Protein AF-A0A2V9TZS4-F1 (afdb_monomer_lite)

Secondary structure (DSSP, 8-state):
------S--HHHHHHHHHHHHHTTSSEEPPPEEEEETTEEEEEE--EE--HHHHHHHHHHHHHHHTTSB-

Foldseek 3Di:
DDDDDDPDDPVRVVVVVVVVLVVQALDKADWAFAADPVGTDDIHIDGHRDNVCGVVRNVVVNVVRPPGDD

Structure (mmCIF,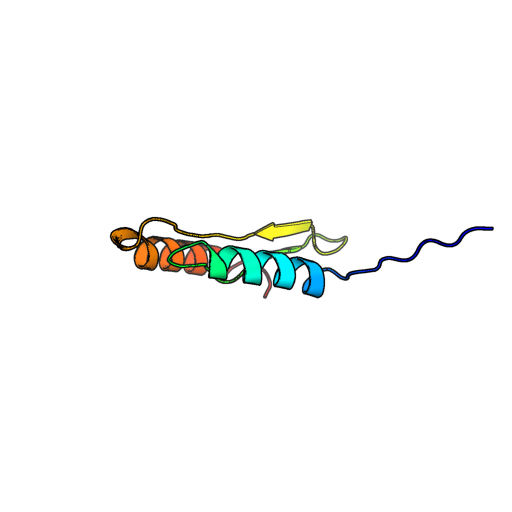 N/CA/C/O backbone):
data_AF-A0A2V9TZS4-F1
#
_entry.id   AF-A0A2V9TZS4-F1
#
loop_
_atom_site.group_PDB
_atom_site.id
_atom_site.type_symbol
_atom_site.label_atom_id
_atom_site.label_alt_id
_atom_site.label_comp_id
_atom_site.label_asym_id
_atom_site.label_entity_id
_atom_site.label_seq_id
_atom_site.pdbx_PDB_ins_code
_atom_site.Cartn_x
_atom_site.Cartn_y
_atom_site.Cartn_z
_atom_site.occupancy
_atom_site.B_iso_or_equiv
_atom_site.auth_seq_id
_atom_site.auth_comp_id
_atom_site.auth_asym_id
_atom_site.auth_atom_id
_atom_site.pdbx_PDB_model_num
ATOM 1 N N . MET A 1 1 ? 15.112 -21.835 -30.390 1.00 64.62 1 MET A N 1
ATOM 2 C CA . MET A 1 1 ? 15.446 -20.763 -29.427 1.00 64.62 1 MET A CA 1
ATOM 3 C C . MET A 1 1 ? 14.223 -20.513 -28.572 1.00 64.62 1 MET A C 1
ATOM 5 O O . MET A 1 1 ? 13.200 -20.113 -29.114 1.00 64.62 1 MET A O 1
ATOM 9 N N . GLU A 1 2 ? 14.303 -20.798 -27.279 1.00 77.44 2 GLU A N 1
ATOM 10 C CA . GLU A 1 2 ? 13.232 -20.489 -26.332 1.00 77.44 2 GLU A CA 1
ATOM 11 C C . GLU A 1 2 ? 13.271 -18.988 -25.997 1.00 77.44 2 GLU A C 1
ATOM 13 O O . GLU A 1 2 ? 14.342 -18.444 -25.724 1.00 77.44 2 GLU A O 1
ATOM 18 N N . ARG A 1 3 ? 12.127 -18.296 -26.088 1.00 79.62 3 ARG A N 1
ATOM 19 C CA . ARG A 1 3 ? 11.990 -16.883 -25.697 1.00 79.62 3 ARG A CA 1
ATOM 20 C C . ARG A 1 3 ? 11.231 -16.807 -24.385 1.00 79.62 3 ARG A C 1
ATOM 22 O O . ARG A 1 3 ? 10.098 -17.270 -24.303 1.00 79.62 3 ARG A O 1
ATOM 29 N N . THR A 1 4 ? 11.830 -16.164 -23.394 1.00 82.94 4 THR A N 1
ATOM 30 C CA . THR A 1 4 ? 11.164 -15.825 -22.139 1.00 82.94 4 THR A CA 1
ATOM 31 C C . THR A 1 4 ? 10.632 -14.395 -22.204 1.00 82.94 4 THR A C 1
ATOM 33 O O . THR A 1 4 ? 11.260 -13.504 -22.777 1.00 82.94 4 THR A O 1
ATOM 36 N N . TYR A 1 5 ? 9.447 -14.170 -21.638 1.00 83.19 5 TYR A N 1
ATOM 37 C CA . TYR A 1 5 ? 8.833 -12.848 -21.524 1.00 83.19 5 TYR A CA 1
ATOM 38 C C . TYR A 1 5 ? 8.394 -12.599 -20.084 1.00 83.19 5 TYR A C 1
ATOM 40 O O . TYR A 1 5 ? 8.026 -13.520 -19.350 1.00 83.19 5 TYR A O 1
ATOM 48 N N . LYS A 1 6 ? 8.438 -11.332 -19.665 1.00 82.38 6 LYS A N 1
ATOM 49 C CA . LYS A 1 6 ? 7.969 -10.937 -18.339 1.00 82.38 6 LYS A CA 1
ATOM 50 C C . LYS A 1 6 ? 6.443 -11.039 -18.315 1.00 82.38 6 LYS A C 1
ATOM 52 O O . LYS A 1 6 ? 5.760 -10.331 -19.040 1.00 82.38 6 LYS A O 1
ATOM 57 N N . THR A 1 7 ? 5.926 -11.942 -17.491 1.00 87.50 7 THR A N 1
ATOM 58 C CA . THR A 1 7 ? 4.485 -12.243 -17.380 1.00 87.50 7 THR A CA 1
ATOM 59 C C . THR A 1 7 ? 3.701 -11.198 -16.571 1.00 87.50 7 THR A C 1
ATOM 61 O O . THR A 1 7 ? 2.504 -11.016 -16.782 1.00 87.50 7 THR A O 1
ATOM 64 N N . ALA A 1 8 ? 4.372 -10.462 -15.683 1.00 87.69 8 ALA A N 1
ATOM 65 C CA . ALA A 1 8 ? 3.751 -9.429 -14.862 1.00 87.69 8 ALA A CA 1
ATOM 66 C C . ALA A 1 8 ? 4.612 -8.164 -14.822 1.00 87.69 8 ALA A C 1
ATOM 68 O O . ALA A 1 8 ? 5.826 -8.229 -14.608 1.00 87.69 8 ALA A O 1
ATOM 69 N N . ASP A 1 9 ? 3.983 -7.011 -15.008 1.00 89.69 9 ASP A N 1
ATOM 70 C CA . ASP A 1 9 ? 4.595 -5.710 -14.757 1.00 89.69 9 ASP A CA 1
ATOM 71 C C . ASP A 1 9 ? 4.592 -5.370 -13.253 1.00 89.69 9 ASP A C 1
ATOM 73 O O . ASP A 1 9 ? 4.178 -6.153 -12.395 1.00 89.69 9 ASP A O 1
ATOM 77 N N . GLN A 1 10 ? 5.155 -4.210 -12.921 1.00 89.31 10 GLN A N 1
ATOM 78 C CA . GLN A 1 10 ? 5.297 -3.757 -11.537 1.00 89.31 10 GLN A CA 1
ATOM 79 C C . GLN A 1 10 ? 3.944 -3.469 -10.879 1.00 89.31 10 GLN A C 1
ATOM 81 O O . GLN A 1 10 ? 3.792 -3.710 -9.680 1.00 89.31 10 GLN A O 1
ATOM 86 N N . GLU A 1 11 ? 2.967 -3.007 -11.655 1.00 90.44 11 GLU A N 1
ATOM 87 C CA . GLU A 1 11 ? 1.611 -2.733 -11.191 1.00 90.44 11 GLU A CA 1
ATOM 88 C C . GLU A 1 11 ? 0.927 -4.035 -10.776 1.00 90.44 11 GLU A C 1
ATOM 90 O O . GLU A 1 11 ? 0.543 -4.193 -9.618 1.00 90.44 11 GLU A O 1
ATOM 95 N N . ARG A 1 12 ? 0.928 -5.039 -11.656 1.00 94.38 12 ARG A N 1
ATOM 96 C CA . ARG A 1 12 ? 0.308 -6.344 -11.408 1.00 94.38 12 ARG A CA 1
ATOM 97 C C . ARG A 1 12 ? 0.941 -7.084 -10.229 1.00 94.38 12 ARG A C 1
ATOM 99 O O . ARG A 1 12 ? 0.246 -7.752 -9.462 1.00 94.38 12 ARG A O 1
ATOM 106 N N . ILE A 1 13 ? 2.257 -6.949 -10.048 1.00 93.50 13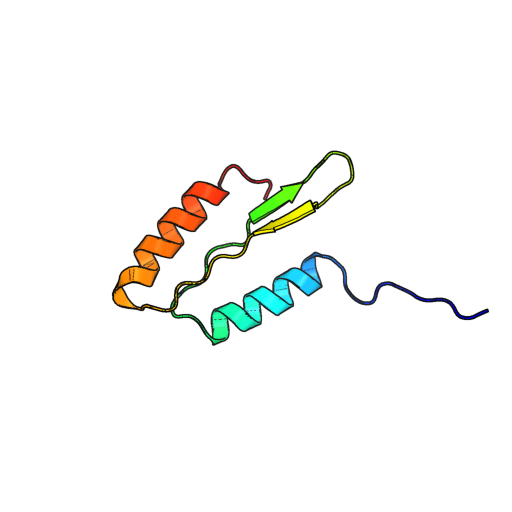 ILE A N 1
ATOM 107 C CA . ILE A 1 13 ? 2.963 -7.475 -8.868 1.00 93.50 13 ILE A CA 1
ATOM 108 C C . ILE A 1 13 ? 2.517 -6.728 -7.602 1.00 93.50 13 ILE A C 1
ATOM 110 O O . ILE A 1 13 ? 2.197 -7.362 -6.594 1.00 93.50 13 ILE A O 1
ATOM 114 N N . THR A 1 14 ? 2.461 -5.396 -7.648 1.00 95.12 14 THR A N 1
ATOM 115 C CA . THR A 1 14 ? 2.054 -4.555 -6.512 1.00 95.12 14 THR A CA 1
ATOM 116 C C . THR A 1 14 ? 0.626 -4.867 -6.078 1.00 95.12 14 THR A C 1
ATOM 118 O O . THR A 1 14 ? 0.374 -5.112 -4.897 1.00 95.12 14 THR A O 1
ATOM 121 N N . GLU A 1 15 ? -0.304 -4.938 -7.026 1.00 95.69 15 GLU A N 1
ATOM 122 C CA . GLU A 1 15 ? -1.704 -5.278 -6.783 1.00 95.69 15 GLU A CA 1
ATOM 123 C C . GLU A 1 15 ? -1.866 -6.653 -6.138 1.00 95.69 15 GLU A C 1
ATOM 125 O O . GLU A 1 15 ? -2.639 -6.799 -5.185 1.00 95.69 15 GLU A O 1
ATOM 130 N N . PHE A 1 16 ? -1.117 -7.655 -6.609 1.00 96.50 16 PHE A N 1
ATOM 131 C CA . PHE A 1 16 ? -1.152 -9.002 -6.045 1.00 96.50 16 PHE A CA 1
ATOM 132 C C . PHE A 1 16 ? -0.831 -8.995 -4.544 1.00 96.50 16 PHE A C 1
ATOM 134 O O . PHE A 1 16 ? -1.590 -9.546 -3.736 1.00 96.50 16 PHE A O 1
ATOM 141 N N . PHE A 1 17 ? 0.260 -8.335 -4.149 1.00 97.12 17 PHE A N 1
ATOM 142 C CA . PHE A 1 17 ? 0.644 -8.242 -2.741 1.00 97.12 17 PHE A CA 1
ATOM 143 C C . PHE A 1 17 ? -0.334 -7.387 -1.939 1.00 97.12 17 PHE A C 1
ATOM 145 O O . PHE A 1 17 ? -0.781 -7.815 -0.874 1.00 97.12 17 PHE A O 1
ATOM 152 N N . MET A 1 18 ? -0.743 -6.234 -2.467 1.00 97.88 18 MET A N 1
ATOM 153 C CA . MET A 1 18 ? -1.701 -5.346 -1.809 1.00 97.88 18 MET A CA 1
ATOM 154 C C . MET A 1 18 ? -3.033 -6.045 -1.528 1.00 97.88 18 MET A C 1
ATOM 156 O O . MET A 1 18 ? -3.565 -5.929 -0.422 1.00 97.88 18 MET A O 1
ATOM 160 N N . LYS A 1 19 ? -3.556 -6.823 -2.482 1.00 98.25 19 LYS A N 1
ATOM 161 C CA . LYS A 1 19 ? -4.774 -7.624 -2.298 1.00 98.25 19 LYS A CA 1
ATOM 162 C C . LYS A 1 19 ? -4.602 -8.647 -1.176 1.00 98.25 19 LYS A C 1
ATOM 164 O O . LYS A 1 19 ? -5.488 -8.802 -0.339 1.00 98.25 19 LYS A O 1
ATOM 169 N N . ARG A 1 20 ? -3.455 -9.326 -1.130 1.00 98.25 20 ARG A N 1
ATOM 170 C CA . ARG A 1 20 ? -3.171 -10.348 -0.116 1.00 98.25 20 ARG A CA 1
ATOM 171 C C . ARG A 1 20 ? -2.988 -9.754 1.280 1.00 98.25 20 ARG A C 1
ATOM 173 O O . ARG A 1 20 ? -3.476 -10.342 2.239 1.00 98.25 20 ARG A O 1
ATOM 180 N N . LEU A 1 21 ? -2.330 -8.601 1.395 1.00 98.31 21 LEU A N 1
ATOM 181 C CA . LEU A 1 21 ? -2.178 -7.882 2.661 1.00 98.31 21 LEU A CA 1
ATOM 182 C C . LEU A 1 21 ? -3.538 -7.397 3.176 1.00 98.31 21 LEU A C 1
ATOM 184 O O . LEU A 1 21 ? -3.879 -7.654 4.328 1.00 98.31 21 LEU A O 1
ATOM 188 N N . LYS A 1 22 ? -4.356 -6.781 2.313 1.00 97.94 22 LYS A N 1
ATOM 189 C CA . LYS A 1 22 ? -5.701 -6.302 2.680 1.00 97.94 22 LYS A CA 1
ATOM 190 C C . LYS A 1 22 ? -6.630 -7.423 3.150 1.00 97.94 22 LYS A C 1
ATOM 192 O O . LYS A 1 22 ? -7.517 -7.169 3.949 1.00 97.94 22 LYS A O 1
ATOM 197 N N . GLY A 1 23 ? -6.421 -8.653 2.679 1.00 97.94 23 GLY A N 1
ATOM 198 C CA . GLY A 1 23 ? -7.185 -9.818 3.130 1.00 97.94 23 GLY A CA 1
ATOM 199 C C . GLY A 1 23 ? -6.715 -10.438 4.451 1.00 97.94 23 GLY A C 1
ATOM 200 O O . GLY A 1 23 ? -7.384 -11.338 4.945 1.00 97.94 23 GLY A O 1
ATOM 201 N N . LYS A 1 24 ? -5.563 -10.029 5.002 1.00 98.00 24 LYS A N 1
ATOM 202 C CA . LYS A 1 24 ? -4.954 -10.662 6.189 1.00 98.00 24 LYS A CA 1
ATOM 203 C C . LYS A 1 24 ? -4.725 -9.727 7.372 1.00 98.00 24 LYS A C 1
ATOM 205 O O . LYS A 1 24 ? -4.571 -10.211 8.487 1.00 98.00 24 LYS A O 1
ATOM 210 N N . PHE A 1 25 ? -4.636 -8.424 7.135 1.00 98.31 25 PHE A N 1
ATOM 211 C CA . PHE A 1 25 ? -4.287 -7.434 8.150 1.00 98.31 25 PHE A CA 1
ATOM 212 C C . PHE A 1 25 ? -5.460 -6.494 8.414 1.00 98.31 25 PHE A C 1
ATOM 214 O O . PHE A 1 25 ? -6.229 -6.195 7.503 1.00 98.31 25 PHE A O 1
ATOM 221 N N . ALA A 1 26 ? -5.559 -5.997 9.648 1.00 98.12 26 ALA A N 1
ATOM 222 C CA . ALA A 1 26 ? -6.633 -5.103 10.076 1.00 98.12 26 ALA A CA 1
ATOM 223 C C . ALA A 1 26 ? -6.661 -3.794 9.271 1.00 98.12 26 ALA A C 1
ATOM 225 O O . ALA A 1 26 ? -7.730 -3.276 8.958 1.00 98.12 26 ALA A O 1
ATOM 226 N N . ALA A 1 27 ? -5.489 -3.267 8.902 1.00 98.12 27 ALA A N 1
ATOM 227 C CA . ALA A 1 27 ? -5.385 -2.158 7.961 1.00 98.12 27 ALA A CA 1
ATOM 228 C C . ALA A 1 27 ? -4.077 -2.215 7.165 1.00 98.12 27 ALA A C 1
ATOM 230 O O . ALA A 1 27 ? -3.060 -2.731 7.633 1.00 98.12 27 ALA A O 1
ATOM 231 N N . VAL A 1 28 ? -4.094 -1.651 5.958 1.00 98.06 28 VAL A N 1
ATOM 232 C CA . VAL A 1 28 ? -2.943 -1.602 5.046 1.00 98.06 28 VAL A CA 1
ATOM 233 C C . VAL A 1 28 ? -2.834 -0.194 4.471 1.00 98.06 28 VAL A C 1
ATOM 235 O O . VAL A 1 28 ? -3.833 0.376 4.029 1.00 98.06 28 VAL A O 1
ATOM 238 N N . ALA A 1 29 ? -1.631 0.373 4.496 1.00 96.94 29 ALA A N 1
ATOM 239 C CA . ALA A 1 29 ? -1.344 1.695 3.947 1.00 96.94 29 ALA A CA 1
ATOM 240 C C . ALA A 1 29 ? -1.306 1.680 2.411 1.00 96.94 29 ALA A C 1
ATOM 242 O O . ALA A 1 29 ? -1.257 0.618 1.790 1.00 96.94 29 ALA A O 1
ATOM 243 N N . LYS A 1 30 ? -1.322 2.858 1.781 1.00 93.75 30 LYS A N 1
ATOM 244 C CA . LYS A 1 30 ? -1.049 2.960 0.340 1.00 93.75 30 LYS A CA 1
ATOM 245 C C . LYS A 1 30 ? 0.404 2.533 0.077 1.00 93.75 30 LYS A C 1
ATOM 247 O O . LYS A 1 30 ? 1.255 2.832 0.913 1.00 93.75 30 LYS A O 1
ATOM 252 N N . PRO A 1 31 ? 0.697 1.834 -1.033 1.00 95.12 31 PRO A N 1
ATOM 253 C CA . PRO A 1 31 ? 2.074 1.512 -1.368 1.00 95.12 31 PRO A CA 1
ATOM 254 C C . PRO A 1 31 ? 2.844 2.795 -1.702 1.00 95.12 31 PRO A C 1
ATOM 256 O O . 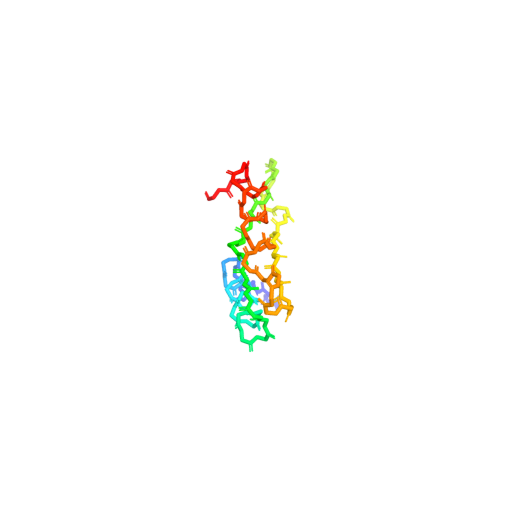PRO A 1 31 ? 2.292 3.705 -2.322 1.00 95.12 31 PRO A O 1
ATOM 259 N N . GLY A 1 32 ? 4.106 2.862 -1.289 1.00 94.56 32 GLY A N 1
ATOM 260 C CA . GLY A 1 32 ? 5.036 3.921 -1.677 1.00 94.56 32 GLY A CA 1
ATOM 261 C C . GLY A 1 32 ? 6.001 3.418 -2.745 1.00 94.56 32 GLY A C 1
ATOM 262 O O . GLY A 1 32 ? 6.518 2.308 -2.623 1.00 94.56 32 GLY A O 1
ATOM 263 N N . PHE A 1 33 ? 6.276 4.222 -3.769 1.00 93.62 33 PHE A N 1
ATOM 264 C CA . PHE A 1 33 ? 7.174 3.839 -4.857 1.00 93.62 33 PHE A CA 1
ATOM 265 C C . PHE A 1 33 ? 8.475 4.636 -4.773 1.00 93.62 33 PHE A C 1
ATOM 267 O O . PHE A 1 33 ? 8.481 5.867 -4.806 1.00 93.62 33 PHE A O 1
ATOM 274 N N . LEU A 1 34 ? 9.597 3.928 -4.647 1.00 92.94 34 LEU A N 1
ATOM 275 C CA . LEU A 1 34 ? 10.921 4.537 -4.628 1.00 92.94 34 LEU A CA 1
ATOM 276 C C . LEU A 1 34 ? 11.616 4.298 -5.962 1.00 92.94 34 LEU A C 1
ATOM 278 O O . LEU A 1 34 ? 11.947 3.162 -6.309 1.00 92.94 34 LEU A O 1
ATOM 282 N N . TYR A 1 35 ? 11.865 5.385 -6.681 1.00 92.25 35 TYR A N 1
ATOM 283 C CA . TYR A 1 35 ? 12.532 5.380 -7.975 1.00 92.25 35 TYR A CA 1
ATOM 284 C C . TYR A 1 35 ? 13.990 5.824 -7.843 1.00 92.25 35 TYR A C 1
ATOM 286 O O . TYR A 1 35 ? 14.342 6.620 -6.974 1.00 92.25 35 TYR A O 1
ATOM 294 N N . ASN A 1 36 ? 14.838 5.328 -8.739 1.00 92.81 36 ASN A N 1
ATOM 295 C CA . ASN A 1 36 ? 16.156 5.888 -9.014 1.00 92.81 36 ASN A CA 1
ATOM 296 C C . ASN A 1 36 ? 16.265 6.251 -10.507 1.00 92.81 36 ASN A C 1
ATOM 298 O O . ASN A 1 36 ? 15.308 6.104 -11.267 1.00 92.81 36 ASN A O 1
ATOM 302 N N . SER A 1 37 ? 17.446 6.686 -10.955 1.00 94.06 37 SER A N 1
ATOM 303 C CA . SER A 1 37 ? 17.687 7.054 -12.360 1.00 94.06 37 SER A CA 1
ATOM 304 C C . SER A 1 37 ? 17.497 5.912 -13.372 1.00 94.06 37 SER A C 1
ATOM 306 O O . SER A 1 37 ? 17.477 6.163 -14.572 1.00 94.06 37 SER A O 1
ATOM 308 N N . LYS A 1 38 ? 17.356 4.663 -12.912 1.00 93.19 38 LYS A N 1
ATOM 309 C CA . LYS A 1 38 ? 17.137 3.461 -13.729 1.00 93.19 38 LYS A CA 1
ATOM 310 C C . LYS A 1 38 ? 15.708 2.905 -13.620 1.00 93.19 38 LYS A C 1
ATOM 312 O O . LYS A 1 38 ? 15.428 1.871 -14.222 1.00 93.19 38 LYS A O 1
ATOM 317 N N . GLY A 1 39 ? 14.814 3.564 -12.880 1.00 90.50 39 GLY A N 1
ATOM 318 C CA . GLY A 1 39 ? 13.414 3.165 -12.713 1.00 90.50 39 GLY A CA 1
ATOM 319 C C . GLY A 1 39 ? 13.048 2.791 -11.276 1.00 90.50 39 GLY A C 1
ATOM 320 O O . GLY A 1 39 ? 13.706 3.200 -10.320 1.00 90.50 39 GLY A O 1
ATOM 321 N N . LEU A 1 40 ? 11.952 2.044 -11.118 1.00 91.88 40 LEU A N 1
ATOM 322 C CA . LEU A 1 40 ? 11.449 1.624 -9.808 1.00 91.88 40 LEU A CA 1
ATOM 323 C C . LEU A 1 40 ? 12.451 0.690 -9.121 1.00 91.88 40 LEU A C 1
ATOM 325 O O . LEU A 1 40 ? 12.754 -0.389 -9.634 1.00 91.88 40 LEU A O 1
ATOM 329 N N . LEU A 1 41 ? 12.923 1.098 -7.947 1.00 92.94 41 LEU A N 1
ATOM 330 C CA . LEU A 1 41 ? 13.858 0.337 -7.129 1.00 92.94 41 LEU A CA 1
ATOM 331 C C . LEU A 1 41 ? 13.129 -0.451 -6.036 1.00 92.94 41 LEU A C 1
ATOM 333 O O . LEU A 1 41 ? 13.406 -1.634 -5.857 1.00 92.94 41 LEU A O 1
ATOM 337 N N . PHE A 1 42 ? 12.174 0.178 -5.340 1.00 92.81 42 PHE A N 1
ATOM 338 C CA . PHE A 1 42 ? 11.407 -0.470 -4.272 1.00 92.81 42 PHE A CA 1
ATOM 339 C C . PHE A 1 42 ? 9.927 -0.089 -4.289 1.00 92.81 42 PHE A C 1
ATOM 341 O O . PHE A 1 42 ? 9.570 1.051 -4.581 1.00 92.81 42 PHE A O 1
ATOM 348 N N . VAL A 1 43 ? 9.083 -1.043 -3.884 1.00 94.25 43 VAL A N 1
ATOM 349 C CA . VAL A 1 43 ? 7.688 -0.806 -3.492 1.00 94.25 43 VAL A CA 1
ATOM 350 C C . VAL A 1 43 ? 7.588 -1.033 -1.990 1.00 94.25 43 VAL A C 1
ATOM 352 O O . VAL A 1 43 ? 7.795 -2.145 -1.505 1.00 94.25 43 VAL A O 1
ATOM 355 N N . LEU A 1 44 ? 7.302 0.028 -1.247 1.00 95.31 44 LEU A N 1
ATOM 356 C CA . LEU A 1 44 ? 7.145 -0.002 0.199 1.00 95.31 44 LEU A CA 1
ATOM 357 C C . LEU A 1 44 ? 5.689 -0.308 0.538 1.00 95.31 44 LEU A C 1
ATOM 359 O O . LEU A 1 44 ? 4.779 0.370 0.068 1.00 95.31 44 LEU A O 1
ATOM 363 N N . MET A 1 45 ? 5.466 -1.328 1.364 1.00 96.75 45 MET A N 1
ATOM 364 C CA . MET A 1 45 ? 4.136 -1.739 1.812 1.00 96.75 45 MET A CA 1
ATOM 365 C C . MET A 1 45 ? 4.126 -1.830 3.333 1.00 96.75 45 MET A C 1
ATOM 367 O O . MET A 1 45 ? 5.017 -2.432 3.929 1.00 96.75 45 MET A O 1
ATOM 371 N N . PHE A 1 46 ? 3.096 -1.265 3.959 1.00 97.25 46 PHE A N 1
ATOM 372 C CA . PHE A 1 46 ? 2.901 -1.329 5.404 1.00 97.25 46 PHE A CA 1
ATOM 373 C C . PHE A 1 46 ? 1.527 -1.913 5.726 1.00 97.25 46 PHE A C 1
ATOM 375 O O . PHE A 1 46 ? 0.512 -1.463 5.189 1.00 97.25 46 PHE A O 1
ATOM 382 N N . ALA A 1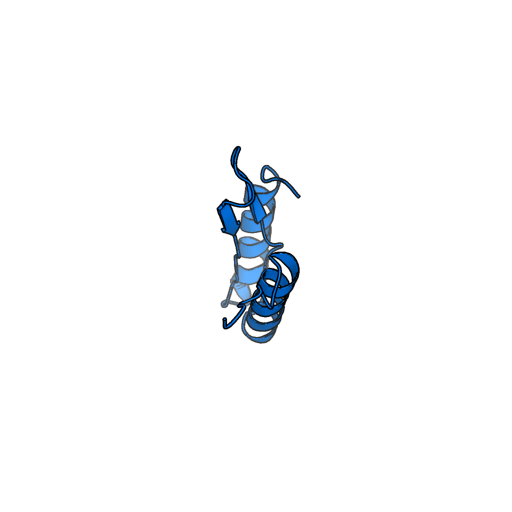 47 ? 1.496 -2.896 6.624 1.00 98.12 47 ALA A N 1
ATOM 383 C CA . ALA A 1 47 ? 0.284 -3.565 7.069 1.00 98.12 47 ALA A CA 1
ATOM 384 C C . ALA A 1 47 ? 0.297 -3.722 8.594 1.00 98.12 47 ALA A C 1
ATOM 386 O O . ALA A 1 47 ? 1.300 -4.129 9.178 1.00 98.12 47 ALA A O 1
ATOM 387 N N . ALA A 1 48 ? -0.822 -3.402 9.237 1.00 98.12 48 ALA A N 1
ATOM 388 C CA . ALA A 1 48 ? -0.978 -3.450 10.682 1.00 98.12 48 ALA A CA 1
ATOM 389 C C . ALA A 1 48 ? -1.945 -4.571 11.076 1.00 98.12 48 ALA A C 1
ATOM 391 O O . ALA A 1 48 ? -3.097 -4.589 10.646 1.00 98.12 48 ALA A O 1
ATOM 392 N N . GLY A 1 49 ? -1.467 -5.513 11.896 1.00 97.19 49 GLY A N 1
ATOM 393 C CA . GLY A 1 49 ? -2.265 -6.655 12.361 1.00 97.19 49 GLY A CA 1
ATOM 394 C C . GLY A 1 49 ? -3.085 -6.374 13.622 1.00 97.19 49 GLY A C 1
ATOM 395 O O . GLY A 1 49 ? -4.124 -6.986 13.821 1.00 97.19 49 GLY A O 1
ATOM 396 N N . ASN A 1 50 ? -2.642 -5.438 14.465 1.00 96.56 50 ASN A N 1
ATOM 397 C CA . ASN A 1 50 ? -3.345 -5.072 15.695 1.00 96.56 50 ASN A CA 1
ATOM 398 C C . ASN A 1 50 ? -4.459 -4.058 15.408 1.00 96.56 50 ASN A C 1
ATOM 400 O O . ASN A 1 50 ? -4.159 -2.891 15.161 1.00 96.56 50 ASN A O 1
ATOM 404 N N . GLU A 1 51 ? -5.721 -4.471 15.523 1.0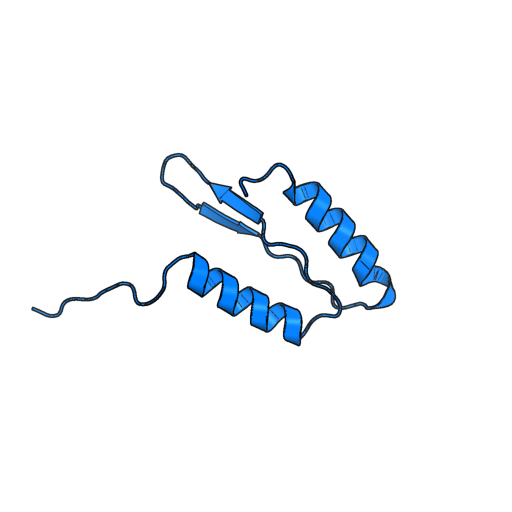0 96.19 51 GLU A N 1
ATOM 405 C CA . GLU A 1 51 ? -6.902 -3.633 15.263 1.00 96.19 51 GLU A CA 1
ATOM 406 C C . GLU A 1 51 ? -6.881 -2.304 16.029 1.00 96.19 51 GLU A C 1
ATOM 408 O O . GLU A 1 51 ? -7.107 -1.247 15.441 1.00 96.19 51 GLU A O 1
ATOM 413 N N . LYS A 1 52 ? -6.514 -2.328 17.319 1.00 96.56 52 LYS A N 1
ATOM 414 C CA . LYS A 1 52 ? -6.499 -1.122 18.166 1.00 96.56 5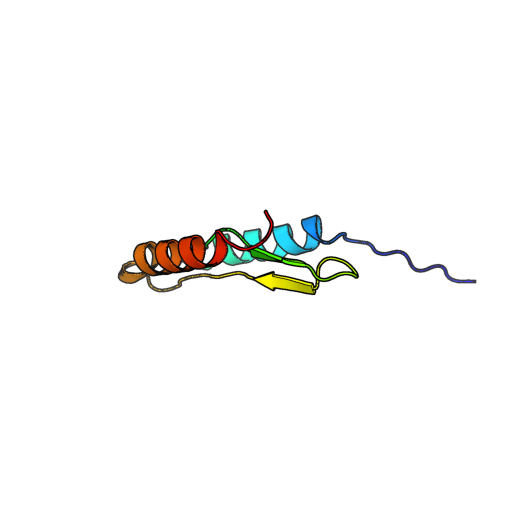2 LYS A CA 1
ATOM 415 C C . LYS A 1 52 ? -5.503 -0.067 17.676 1.00 96.56 52 LYS A C 1
ATOM 417 O O . LYS A 1 52 ? -5.758 1.126 17.794 1.00 96.56 52 LYS A O 1
ATOM 422 N N . GLY A 1 53 ? -4.360 -0.505 17.146 1.00 96.31 53 GLY A N 1
ATOM 423 C CA . GLY A 1 53 ? -3.286 0.371 16.668 1.00 96.31 53 GLY A CA 1
ATOM 424 C C . GLY A 1 53 ? -3.297 0.614 15.158 1.00 96.31 53 GLY A C 1
ATOM 425 O O . GLY A 1 53 ? -2.529 1.445 14.673 1.00 96.31 53 GLY A O 1
ATOM 426 N N . ALA A 1 54 ? -4.143 -0.098 14.409 1.00 97.62 54 ALA A N 1
ATOM 427 C CA . ALA A 1 54 ? -4.071 -0.171 12.954 1.00 97.62 54 ALA A CA 1
ATOM 428 C C . ALA A 1 54 ? -4.221 1.201 12.288 1.00 97.62 54 ALA A C 1
ATOM 430 O O . ALA A 1 54 ? -3.410 1.567 11.437 1.00 97.62 54 ALA A O 1
ATOM 431 N N . ASN A 1 55 ? -5.195 1.994 12.739 1.00 97.00 55 ASN A N 1
ATOM 432 C CA . ASN A 1 55 ? -5.447 3.328 12.196 1.00 97.00 55 ASN A CA 1
ATOM 433 C C . ASN A 1 55 ? -4.267 4.283 12.414 1.00 97.00 55 ASN A C 1
ATOM 435 O O . ASN A 1 55 ? -3.875 4.994 11.489 1.00 97.00 55 ASN A O 1
ATOM 439 N N . ALA A 1 56 ? -3.670 4.277 13.610 1.00 97.94 56 ALA A N 1
ATOM 440 C CA . ALA A 1 56 ? -2.509 5.111 13.910 1.00 97.94 56 ALA A CA 1
ATOM 441 C C . ALA A 1 56 ? -1.294 4.696 13.067 1.00 97.94 56 ALA A C 1
ATOM 443 O O . ALA A 1 56 ? -0.663 5.545 12.438 1.00 97.94 56 ALA A O 1
ATOM 444 N N . GLY A 1 57 ? -1.015 3.390 12.987 1.00 97.38 57 GLY A N 1
ATOM 445 C CA . GLY A 1 57 ? 0.091 2.855 12.193 1.00 97.38 57 GLY A CA 1
ATOM 446 C C . GLY A 1 57 ? -0.043 3.181 10.706 1.00 97.38 57 GLY A C 1
ATOM 447 O O . GLY A 1 57 ? 0.899 3.680 10.096 1.00 97.38 57 GLY A O 1
ATOM 448 N N . VAL A 1 58 ? -1.228 2.971 10.124 1.00 97.75 58 VAL A N 1
ATOM 449 C CA . VAL A 1 58 ? -1.484 3.294 8.712 1.00 97.75 58 VAL A CA 1
ATOM 450 C C . VAL A 1 58 ? -1.406 4.796 8.451 1.00 97.75 58 VAL A C 1
ATOM 452 O O . VAL A 1 58 ? -0.883 5.194 7.411 1.00 97.75 58 VAL A O 1
ATOM 455 N N . LYS A 1 59 ? -1.869 5.642 9.379 1.00 97.25 59 LYS A N 1
ATOM 456 C CA . LYS A 1 59 ? -1.737 7.099 9.255 1.00 97.25 59 LYS A CA 1
ATOM 457 C C . LYS A 1 59 ? -0.268 7.523 9.200 1.00 97.25 59 LYS A C 1
ATOM 459 O O . LYS A 1 59 ? 0.110 8.213 8.260 1.00 97.25 59 LYS A O 1
ATOM 464 N N . ILE A 1 60 ? 0.552 7.050 10.141 1.00 96.12 60 ILE A N 1
ATOM 465 C CA . ILE A 1 60 ? 1.997 7.328 10.171 1.00 96.12 60 ILE A CA 1
ATOM 466 C C . ILE A 1 60 ? 2.663 6.842 8.882 1.00 96.12 60 ILE A C 1
ATOM 468 O O . ILE A 1 60 ? 3.398 7.591 8.246 1.00 96.12 60 ILE A O 1
ATOM 472 N N . ALA A 1 61 ? 2.376 5.608 8.465 1.00 96.12 61 ALA A N 1
ATOM 473 C CA . ALA A 1 61 ? 2.956 5.030 7.261 1.00 96.12 61 ALA A CA 1
ATOM 474 C C . ALA A 1 61 ? 2.597 5.843 6.006 1.00 96.12 61 ALA A C 1
ATOM 476 O O . ALA A 1 61 ? 3.478 6.177 5.218 1.00 96.12 61 ALA A O 1
ATOM 477 N N . ASN A 1 62 ? 1.323 6.212 5.841 1.00 95.12 62 ASN A N 1
ATOM 478 C CA . ASN A 1 62 ? 0.888 7.062 4.734 1.00 95.12 62 ASN A CA 1
ATOM 479 C C . ASN A 1 62 ? 1.569 8.435 4.771 1.00 95.12 62 ASN A C 1
ATOM 481 O O . ASN A 1 62 ? 1.976 8.921 3.722 1.00 95.12 62 ASN A O 1
ATOM 485 N N . ASP A 1 63 ? 1.701 9.052 5.949 1.00 94.81 63 ASP A N 1
ATOM 486 C CA . ASP A 1 63 ? 2.351 10.356 6.099 1.00 94.81 63 ASP A CA 1
ATOM 487 C C . ASP A 1 63 ? 3.837 10.303 5.712 1.00 94.81 63 ASP A C 1
ATOM 489 O O . ASP A 1 63 ? 4.290 11.166 4.963 1.00 94.81 63 ASP A O 1
ATOM 493 N N . LEU A 1 64 ? 4.570 9.262 6.126 1.00 92.88 64 LEU A N 1
ATOM 494 C CA . LEU A 1 64 ? 5.965 9.037 5.720 1.00 92.88 64 LEU A CA 1
ATOM 495 C C . LEU A 1 64 ? 6.104 8.812 4.207 1.00 92.88 64 LEU A C 1
ATOM 497 O O . LEU A 1 64 ? 7.079 9.245 3.599 1.00 92.88 64 LEU A O 1
ATOM 501 N N . MET A 1 65 ? 5.122 8.151 3.590 1.00 91.38 65 MET A N 1
ATOM 502 C CA . MET A 1 65 ? 5.144 7.827 2.162 1.00 91.38 65 MET A CA 1
ATOM 503 C C . MET A 1 65 ? 4.697 8.978 1.250 1.00 91.38 65 MET A C 1
ATOM 505 O O . MET A 1 65 ? 4.906 8.887 0.046 1.00 91.38 65 MET A O 1
ATOM 509 N N . LYS A 1 66 ? 4.141 10.082 1.775 1.00 85.44 66 LYS A N 1
ATOM 510 C CA . LYS A 1 66 ? 3.717 11.246 0.962 1.00 85.44 66 LYS A CA 1
ATOM 511 C C . LYS A 1 66 ? 4.839 11.859 0.119 1.00 85.44 66 LYS A C 1
ATOM 513 O O . LYS A 1 66 ? 4.548 12.449 -0.913 1.00 85.44 66 LYS A O 1
ATOM 518 N N . GLY A 1 67 ? 6.090 11.752 0.569 1.00 78.62 67 GLY A N 1
ATOM 519 C CA . GLY A 1 67 ? 7.260 12.274 -0.145 1.00 78.62 67 GLY A CA 1
ATOM 520 C C . GLY A 1 67 ? 7.848 11.319 -1.187 1.00 78.62 67 GLY A C 1
ATOM 521 O O . GLY A 1 67 ? 8.835 11.659 -1.833 1.00 78.62 67 GLY A O 1
ATOM 522 N N . LEU A 1 68 ? 7.284 10.119 -1.329 1.00 81.19 68 LEU A N 1
ATOM 523 C CA . LEU A 1 68 ? 7.705 9.141 -2.325 1.00 81.19 68 LEU A CA 1
ATOM 524 C C . LEU A 1 68 ? 6.843 9.312 -3.573 1.00 81.19 68 LEU A C 1
ATOM 526 O O . LEU A 1 68 ? 5.652 9.600 -3.455 1.00 81.19 68 LEU A O 1
ATOM 530 N N . GLY A 1 69 ? 7.451 9.167 -4.753 1.00 62.66 69 GLY A N 1
ATOM 531 C CA . GLY A 1 69 ? 6.754 9.337 -6.028 1.00 62.66 69 GLY A CA 1
ATOM 532 C C . GLY A 1 69 ? 5.469 8.509 -6.052 1.00 62.66 69 GLY A C 1
ATOM 533 O O . GLY A 1 69 ? 5.510 7.310 -5.773 1.00 62.66 69 GLY A O 1
ATOM 534 N N . GLN A 1 70 ? 4.341 9.171 -6.318 1.00 52.47 70 GLN A N 1
ATOM 535 C CA . GLN A 1 70 ? 3.059 8.520 -6.587 1.00 52.47 70 GLN A CA 1
ATOM 536 C C . GLN A 1 70 ? 2.905 8.304 -8.083 1.00 52.47 70 GLN A C 1
ATOM 538 O O . GLN A 1 70 ? 3.229 9.251 -8.835 1.00 52.47 70 GLN A O 1
#

Sequence (70 aa):
MERTYKTADQERITEFFMKRLKGKFAAVAKPGFLYNSKGLLFVLMFAAGNEKGANAGVKIANDLMKGLGQ

Radius of gyration: 14.87 Å; chains: 1; bounding box: 25×33×48 Å

pLDDT: mean 92.11, std 8.63, range [52.47, 98.31]